Protein AF-A0A942YIG5-F1 (afdb_monomer_lite)

Organism: NCBI:txid2833580

Sequence (62 aa):
MSEKEPSLVFIQRKPGDDFTVLMDGKEVRGLRRITIHAEVGEVTTHEIEYLTGVTAEKKGSD

Foldseek 3Di:
DPPFPDQWDWDDPDPPDDIWIDGSNHTDPQWDDKDWDDDVPDDIDMDTDGDPPPPPDPPDDD

Radius of gyration: 14.78 Å; chains: 1; bounding box: 34×29×34 Å

pLDDT: mean 80.54, std 16.33, range [41.47, 95.19]

Secondary structure (DSSP, 8-state):
---PPPS-EEE-SSTTSPPEEEETTEE--SEEEEEEE--TTS--EEEEEE-TT---------

Structure (mmCIF, N/CA/C/O backbone):
data_AF-A0A942YIG5-F1
#
_entry.id   AF-A0A942YIG5-F1
#
loop_
_atom_site.group_PDB
_atom_site.id
_atom_site.type_symbol
_atom_site.label_atom_id
_atom_site.label_alt_id
_atom_site.label_comp_id
_atom_site.label_asym_id
_atom_site.label_entity_id
_atom_site.label_seq_id
_atom_site.pdbx_PDB_ins_code
_atom_site.Cartn_x
_atom_site.Cartn_y
_atom_site.Cartn_z
_atom_site.occupancy
_atom_site.B_iso_or_equiv
_atom_site.auth_seq_id
_atom_site.auth_comp_id
_atom_site.auth_asym_id
_atom_site.auth_atom_id
_atom_site.pdbx_PDB_model_num
ATOM 1 N N . MET A 1 1 ? -9.152 23.560 -8.284 1.00 43.81 1 MET A N 1
ATOM 2 C CA . MET A 1 1 ? -9.562 22.341 -7.560 1.00 43.81 1 MET A CA 1
ATOM 3 C C . MET A 1 1 ? -8.317 21.857 -6.851 1.00 43.81 1 MET A C 1
ATOM 5 O O . MET A 1 1 ? -7.321 21.693 -7.538 1.00 43.81 1 MET A O 1
ATOM 9 N N . SER A 1 2 ? -8.307 21.767 -5.518 1.00 55.66 2 SER A N 1
ATOM 10 C CA . SER A 1 2 ? -7.176 21.129 -4.831 1.00 55.66 2 SER A CA 1
ATOM 11 C C . SER A 1 2 ? -7.120 19.701 -5.349 1.00 55.66 2 SER A C 1
ATOM 13 O O . SER A 1 2 ? -8.104 18.978 -5.186 1.00 55.66 2 SER A O 1
ATOM 15 N N . GLU A 1 3 ? -6.045 19.323 -6.035 1.00 68.31 3 GLU A N 1
ATOM 16 C CA . GLU A 1 3 ? -5.814 17.921 -6.367 1.00 68.31 3 GLU A CA 1
ATOM 17 C C . GLU A 1 3 ? -5.801 17.172 -5.037 1.00 68.31 3 GLU A C 1
ATOM 19 O O . GLU A 1 3 ? -4.968 17.430 -4.170 1.00 68.31 3 GLU A O 1
ATOM 24 N N . LYS A 1 4 ? -6.831 16.357 -4.804 1.00 76.00 4 LYS A N 1
ATOM 25 C CA . LYS A 1 4 ? -6.873 15.502 -3.627 1.00 76.00 4 LYS A CA 1
ATOM 26 C C . LYS A 1 4 ? -5.721 14.522 -3.797 1.00 76.00 4 LYS A C 1
ATOM 28 O O . LYS A 1 4 ? -5.647 13.862 -4.834 1.00 76.00 4 LYS A O 1
ATOM 33 N N . GLU A 1 5 ? -4.814 14.483 -2.827 1.00 82.06 5 GLU A N 1
ATOM 34 C CA . GLU A 1 5 ? -3.668 13.583 -2.891 1.00 82.06 5 GLU A CA 1
ATOM 35 C C . GLU A 1 5 ? -4.147 12.140 -3.116 1.00 82.06 5 GLU A C 1
ATOM 37 O O . GLU A 1 5 ? -5.208 11.759 -2.600 1.00 82.06 5 GLU A O 1
ATOM 42 N N . PRO A 1 6 ? -3.418 11.334 -3.909 1.00 84.62 6 PRO A N 1
ATOM 43 C CA . PRO A 1 6 ? -3.791 9.947 -4.120 1.00 84.62 6 PRO A CA 1
ATOM 44 C C . PRO A 1 6 ? -3.860 9.204 -2.784 1.00 84.62 6 PRO A C 1
ATOM 46 O O . PRO A 1 6 ? -2.962 9.327 -1.950 1.00 84.62 6 PRO A O 1
ATOM 49 N N . SER A 1 7 ? -4.904 8.396 -2.602 1.00 85.56 7 SER A N 1
ATOM 50 C CA . SER A 1 7 ? -5.127 7.680 -1.341 1.00 85.56 7 SER A CA 1
ATOM 51 C C . SER A 1 7 ? -4.031 6.660 -1.018 1.00 85.56 7 SER A C 1
ATOM 53 O O . SER A 1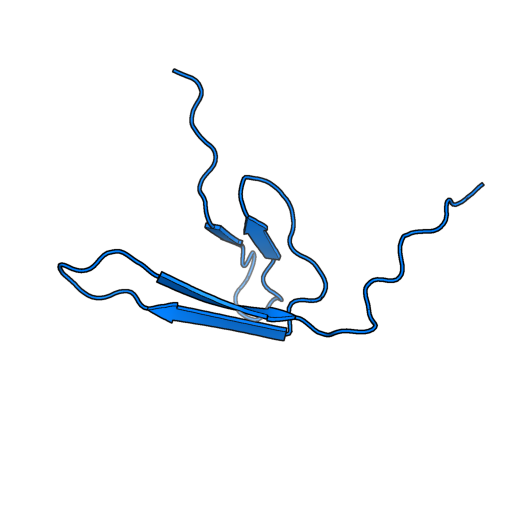 7 ? -3.783 6.388 0.151 1.00 85.56 7 SER A O 1
ATOM 55 N N . LEU A 1 8 ? -3.350 6.116 -2.033 1.00 87.06 8 LEU A N 1
ATOM 56 C CA . LEU A 1 8 ? -2.231 5.192 -1.859 1.00 87.06 8 LEU A CA 1
ATOM 57 C C . LEU A 1 8 ? -1.248 5.314 -3.034 1.00 87.06 8 LEU A C 1
ATOM 59 O O . LEU A 1 8 ? -1.660 5.254 -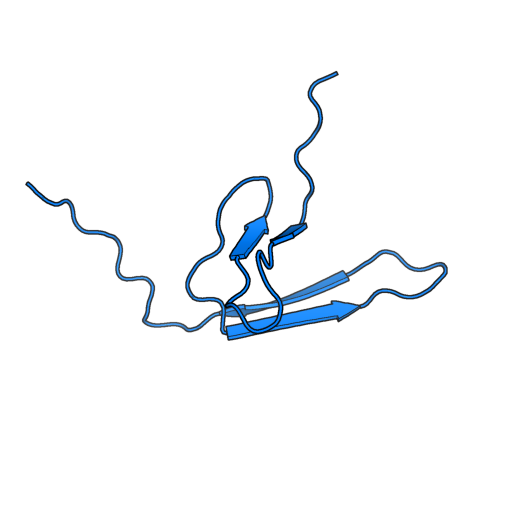4.193 1.00 87.06 8 LEU A O 1
ATOM 63 N N . VAL A 1 9 ? 0.046 5.465 -2.744 1.00 90.44 9 VAL A N 1
ATOM 64 C CA . VAL A 1 9 ? 1.123 5.554 -3.746 1.00 90.44 9 VAL A CA 1
ATOM 65 C C . VAL A 1 9 ? 2.252 4.598 -3.390 1.00 90.44 9 VAL A C 1
ATOM 67 O O . VAL A 1 9 ? 2.750 4.617 -2.266 1.00 90.44 9 VAL A O 1
ATOM 70 N N . PHE A 1 10 ? 2.700 3.820 -4.375 1.00 89.19 10 PHE A N 1
ATOM 71 C CA . PHE A 1 10 ? 3.891 2.978 -4.285 1.00 89.19 10 PHE A CA 1
ATOM 72 C C . PHE A 1 10 ? 5.006 3.584 -5.121 1.00 89.19 10 PHE A C 1
ATOM 74 O O . PHE A 1 10 ? 4.836 3.833 -6.314 1.00 89.19 10 PHE A O 1
ATOM 81 N N . ILE A 1 11 ? 6.155 3.808 -4.496 1.00 91.00 11 ILE A N 1
ATOM 82 C CA . ILE A 1 11 ? 7.322 4.381 -5.154 1.00 91.00 11 ILE A CA 1
ATOM 83 C C . ILE A 1 11 ? 8.459 3.375 -5.051 1.00 91.00 11 ILE A C 1
ATOM 85 O O . ILE A 1 11 ? 9.047 3.211 -3.986 1.00 91.00 11 ILE A O 1
ATOM 89 N N . GLN A 1 12 ? 8.798 2.744 -6.174 1.00 90.19 12 GLN A N 1
ATOM 90 C CA . GLN A 1 12 ? 10.039 1.995 -6.339 1.00 90.19 12 GLN A CA 1
ATOM 91 C C . GLN A 1 12 ? 10.901 2.734 -7.363 1.00 90.19 12 GLN A C 1
ATOM 93 O O . GLN A 1 12 ? 10.523 2.875 -8.524 1.00 90.19 12 GLN A O 1
ATOM 98 N N . ARG A 1 13 ? 12.048 3.264 -6.928 1.00 89.38 13 ARG A N 1
ATOM 99 C CA . ARG A 1 13 ? 12.889 4.118 -7.786 1.00 89.38 13 ARG A CA 1
ATOM 100 C C . ARG A 1 13 ? 13.720 3.316 -8.783 1.00 89.38 13 ARG A C 1
ATOM 102 O O . ARG A 1 13 ? 14.029 3.832 -9.855 1.00 89.38 13 ARG A O 1
ATOM 109 N N . LYS A 1 14 ? 14.090 2.084 -8.430 1.00 92.06 14 LYS A N 1
ATOM 110 C CA . LYS A 1 14 ? 14.835 1.158 -9.285 1.00 92.06 14 LYS A CA 1
ATOM 111 C C . LYS A 1 14 ? 14.357 -0.275 -9.051 1.00 92.06 14 LYS A C 1
ATOM 113 O O . LYS A 1 14 ? 13.968 -0.598 -7.929 1.00 92.06 14 LYS A O 1
ATOM 118 N N . PRO A 1 15 ? 14.410 -1.148 -10.069 1.00 89.31 15 PRO A N 1
ATOM 119 C CA . PRO A 1 15 ? 14.124 -2.563 -9.877 1.00 89.31 15 PRO A CA 1
ATOM 120 C C . PRO A 1 15 ? 15.008 -3.161 -8.776 1.00 89.31 15 PRO A C 1
ATOM 122 O O . PRO A 1 15 ? 16.229 -3.038 -8.835 1.00 89.31 15 PRO A O 1
ATOM 125 N N . GLY A 1 16 ? 14.385 -3.803 -7.787 1.00 85.62 16 GLY A N 1
ATOM 126 C CA . GLY A 1 16 ? 15.080 -4.437 -6.663 1.00 85.62 16 GLY A CA 1
ATOM 127 C C . GLY A 1 16 ? 15.343 -3.532 -5.454 1.00 85.62 16 GLY A C 1
ATOM 128 O O . GLY A 1 16 ? 15.763 -4.055 -4.427 1.00 85.62 16 GLY A O 1
ATOM 129 N N . ASP A 1 17 ? 15.063 -2.226 -5.539 1.00 87.00 17 ASP A N 1
ATOM 130 C CA . ASP A 1 17 ? 15.084 -1.337 -4.370 1.00 87.00 17 ASP A CA 1
ATOM 131 C C . ASP A 1 17 ? 13.848 -1.559 -3.485 1.00 87.00 17 ASP A C 1
ATOM 133 O O . ASP A 1 17 ? 12.784 -1.983 -3.963 1.00 87.00 17 ASP A O 1
ATOM 137 N N . ASP A 1 18 ? 13.978 -1.169 -2.216 1.00 85.00 18 ASP A N 1
ATOM 138 C CA . ASP A 1 18 ? 12.856 -1.017 -1.294 1.00 85.00 18 ASP A CA 1
ATOM 139 C C . ASP A 1 18 ? 11.818 -0.035 -1.858 1.00 85.00 18 ASP A C 1
ATOM 141 O O . ASP A 1 18 ? 12.142 0.974 -2.497 1.00 85.00 18 ASP A O 1
ATOM 145 N N . PHE A 1 19 ? 10.545 -0.318 -1.598 1.00 86.38 19 PHE A N 1
ATOM 146 C CA . PHE A 1 19 ? 9.451 0.566 -1.977 1.00 86.38 19 PHE A CA 1
ATOM 147 C C . PHE A 1 19 ? 9.087 1.504 -0.821 1.00 86.38 19 PHE A C 1
ATOM 149 O O . PHE A 1 19 ? 9.022 1.107 0.341 1.00 86.38 19 PHE A O 1
ATOM 156 N N . THR A 1 20 ? 8.810 2.766 -1.144 1.00 89.88 20 THR A N 1
ATOM 157 C CA . THR A 1 20 ? 8.170 3.716 -0.226 1.00 89.88 20 THR A CA 1
ATOM 158 C C . THR A 1 20 ? 6.669 3.714 -0.474 1.00 89.88 20 THR A C 1
ATOM 160 O O . THR A 1 20 ? 6.232 3.737 -1.627 1.00 89.88 20 THR A O 1
ATOM 163 N N . VAL A 1 21 ? 5.882 3.716 0.600 1.00 90.44 21 VAL A N 1
ATOM 164 C CA . VAL A 1 21 ? 4.421 3.810 0.531 1.00 90.44 21 VAL A CA 1
ATOM 165 C C . VAL A 1 21 ? 3.985 5.156 1.081 1.00 90.44 21 VAL A C 1
ATOM 167 O O . VAL A 1 21 ? 4.390 5.526 2.184 1.00 90.44 21 VAL A O 1
ATOM 170 N N . LEU A 1 22 ? 3.151 5.870 0.327 1.00 91.56 22 LEU A N 1
ATOM 171 C CA . LEU A 1 22 ? 2.467 7.072 0.799 1.00 91.56 22 LEU A CA 1
ATOM 172 C C . LEU A 1 22 ? 0.965 6.801 0.908 1.00 91.56 22 LEU A C 1
ATOM 174 O O . LEU A 1 22 ? 0.385 6.236 -0.016 1.00 91.56 22 LEU 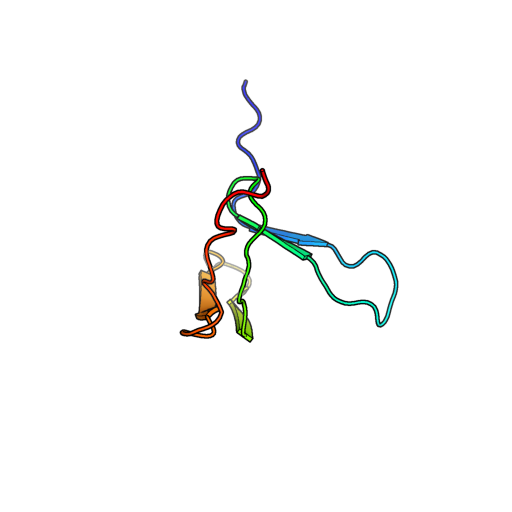A O 1
ATOM 178 N N . MET A 1 23 ? 0.340 7.240 1.999 1.00 87.88 23 MET A N 1
ATOM 179 C CA . MET A 1 23 ? -1.116 7.297 2.158 1.00 87.88 23 MET A CA 1
ATOM 180 C C . MET A 1 23 ? -1.525 8.732 2.449 1.00 87.88 23 MET A C 1
ATOM 182 O O . MET A 1 23 ? -0.987 9.333 3.380 1.00 87.88 23 MET A O 1
ATOM 186 N N . ASP A 1 24 ? -2.438 9.275 1.639 1.00 89.44 24 ASP A N 1
ATOM 187 C CA . ASP A 1 24 ? -2.869 10.679 1.715 1.00 89.44 24 ASP A CA 1
ATOM 188 C C . ASP A 1 24 ? -1.658 11.631 1.858 1.00 89.44 24 ASP A C 1
ATOM 190 O O . ASP A 1 24 ? -1.535 12.383 2.828 1.00 89.44 24 ASP A O 1
ATOM 194 N N . GLY A 1 25 ? -0.679 11.446 0.960 1.00 89.19 25 GLY A N 1
ATOM 195 C CA . GLY A 1 25 ? 0.576 12.210 0.888 1.00 89.19 25 GLY A CA 1
ATOM 196 C C . GLY A 1 25 ? 1.609 11.951 1.987 1.00 89.19 25 GLY A C 1
ATOM 197 O O . GLY A 1 25 ? 2.710 12.501 1.926 1.00 89.19 25 GLY A O 1
ATOM 198 N N . LYS A 1 26 ? 1.321 11.101 2.978 1.00 89.31 26 LYS A N 1
ATOM 199 C CA . LYS A 1 26 ? 2.222 10.835 4.111 1.00 89.31 26 LYS A CA 1
ATOM 200 C C . LYS A 1 26 ? 2.918 9.490 3.988 1.00 89.31 26 LYS A C 1
ATOM 202 O O . LYS A 1 26 ? 2.284 8.475 3.719 1.00 89.31 26 LYS A O 1
ATOM 207 N N . GLU A 1 27 ? 4.222 9.481 4.248 1.00 90.50 27 GLU A N 1
ATOM 208 C CA . GLU A 1 27 ? 5.022 8.256 4.288 1.00 90.50 27 GLU A CA 1
ATOM 209 C C . GLU A 1 27 ? 4.542 7.317 5.398 1.00 90.50 27 GLU A C 1
ATOM 211 O O . GLU A 1 27 ? 4.469 7.688 6.573 1.00 90.50 27 GLU A O 1
ATOM 216 N N . VAL A 1 28 ? 4.247 6.079 5.012 1.00 88.25 28 VAL A N 1
ATOM 217 C CA . VAL A 1 28 ? 3.828 5.011 5.914 1.00 88.25 28 VAL A CA 1
ATOM 218 C C . VAL A 1 28 ? 5.062 4.265 6.409 1.00 88.25 28 VAL A C 1
ATOM 220 O O . VAL A 1 28 ? 5.858 3.765 5.615 1.00 88.25 28 VAL A O 1
ATOM 223 N N . ARG A 1 29 ? 5.217 4.159 7.732 1.00 87.00 29 ARG A N 1
ATOM 224 C CA . ARG A 1 29 ? 6.354 3.488 8.382 1.00 87.00 29 ARG A CA 1
ATOM 225 C C . ARG A 1 29 ? 5.926 2.246 9.143 1.00 87.00 29 ARG A C 1
ATOM 227 O O . ARG A 1 29 ? 4.773 2.117 9.540 1.00 87.00 29 ARG A O 1
ATOM 234 N N . GLY A 1 30 ? 6.882 1.345 9.374 1.00 87.25 30 GLY A N 1
ATOM 235 C CA . GLY A 1 30 ? 6.639 0.102 10.114 1.00 87.25 30 GLY A CA 1
ATOM 236 C C . GLY A 1 30 ? 5.746 -0.880 9.356 1.00 87.25 30 GLY A C 1
ATOM 237 O O . GLY A 1 30 ? 5.122 -1.741 9.966 1.00 87.25 30 GLY A O 1
ATOM 238 N N . LEU A 1 31 ? 5.662 -0.738 8.035 1.00 87.00 31 LEU A N 1
ATOM 239 C CA . LEU A 1 31 ? 4.869 -1.602 7.183 1.00 87.00 31 LEU A CA 1
ATOM 240 C C . LEU A 1 31 ? 5.536 -2.974 7.048 1.00 87.00 31 LEU A C 1
ATOM 242 O O . LEU A 1 31 ? 6.716 -3.064 6.717 1.00 87.00 31 LEU A O 1
ATOM 246 N N . ARG A 1 32 ? 4.777 -4.039 7.299 1.00 87.38 32 ARG A N 1
ATOM 247 C CA . ARG A 1 32 ? 5.218 -5.426 7.115 1.00 87.38 32 ARG A CA 1
ATOM 248 C C . ARG A 1 32 ? 4.812 -5.962 5.753 1.00 87.38 32 ARG A C 1
ATOM 250 O O . ARG A 1 32 ? 5.606 -6.615 5.083 1.00 87.38 32 ARG A O 1
ATOM 257 N N . ARG A 1 33 ? 3.556 -5.722 5.376 1.00 89.12 33 ARG A N 1
ATOM 258 C CA . ARG A 1 33 ? 2.942 -6.267 4.166 1.00 89.12 33 ARG A CA 1
ATOM 259 C C . ARG A 1 33 ? 1.780 -5.384 3.725 1.00 89.12 33 ARG A C 1
ATOM 261 O O . ARG A 1 33 ? 1.038 -4.886 4.566 1.00 89.12 33 ARG A O 1
ATOM 268 N N . ILE A 1 34 ? 1.605 -5.244 2.412 1.00 88.25 34 ILE A N 1
ATOM 269 C CA . ILE A 1 34 ? 0.354 -4.773 1.809 1.00 88.25 34 ILE A CA 1
ATOM 270 C C . ILE A 1 34 ? -0.150 -5.841 0.847 1.00 88.25 34 ILE A C 1
ATOM 272 O O . ILE A 1 34 ? 0.629 -6.379 0.059 1.00 88.25 34 ILE A O 1
ATOM 276 N N . THR A 1 35 ? -1.448 -6.111 0.894 1.00 91.38 35 THR A N 1
ATOM 277 C CA . THR A 1 35 ? -2.159 -6.870 -0.138 1.00 91.38 35 THR A CA 1
ATOM 278 C C . THR A 1 35 ? -3.119 -5.915 -0.837 1.00 91.38 35 THR A C 1
ATOM 280 O O . THR A 1 35 ? -3.902 -5.247 -0.169 1.00 91.38 35 THR A O 1
ATOM 283 N N . ILE A 1 36 ? -3.043 -5.819 -2.166 1.00 90.62 36 ILE A N 1
ATOM 284 C CA . ILE A 1 36 ? -3.957 -5.001 -2.973 1.00 90.62 36 ILE A CA 1
ATOM 285 C C . ILE A 1 36 ? -4.912 -5.941 -3.696 1.00 90.62 36 ILE A C 1
ATOM 287 O O . ILE A 1 36 ? -4.469 -6.840 -4.410 1.00 90.62 36 ILE A O 1
ATOM 291 N N . HIS A 1 37 ? -6.205 -5.693 -3.543 1.00 92.50 37 HIS A N 1
ATOM 292 C CA . HIS A 1 37 ? -7.258 -6.365 -4.288 1.00 92.50 37 HIS A CA 1
ATOM 293 C C . HIS A 1 37 ? -7.751 -5.403 -5.366 1.00 92.50 37 HIS A C 1
ATOM 295 O O . HIS A 1 37 ? -8.347 -4.364 -5.067 1.00 92.50 37 HIS A O 1
ATOM 301 N N . ALA A 1 38 ? -7.427 -5.717 -6.618 1.00 91.69 38 ALA A N 1
ATOM 302 C CA . ALA A 1 38 ? -7.771 -4.905 -7.776 1.00 91.69 38 ALA A CA 1
ATOM 303 C C . ALA A 1 38 ? -8.321 -5.811 -8.880 1.00 91.69 38 ALA A C 1
ATOM 305 O O . ALA A 1 38 ? -7.564 -6.503 -9.562 1.00 91.69 38 ALA A O 1
ATOM 306 N N . GLU A 1 39 ? -9.640 -5.792 -9.044 1.00 95.19 39 GLU A N 1
ATOM 307 C CA . GLU A 1 39 ? -10.363 -6.595 -10.028 1.00 95.19 39 GLU A CA 1
ATOM 308 C C . GLU A 1 39 ? -11.176 -5.691 -10.961 1.00 95.19 39 GLU A C 1
ATOM 310 O O . GLU A 1 39 ? -11.619 -4.601 -10.588 1.00 95.19 39 GLU A O 1
ATOM 315 N N . VAL A 1 40 ? -11.350 -6.117 -12.216 1.00 94.38 40 VAL A N 1
ATOM 316 C CA . VAL A 1 40 ? -12.109 -5.338 -13.203 1.00 94.38 40 VAL A CA 1
ATOM 317 C C . VAL A 1 40 ? -13.577 -5.288 -12.783 1.00 94.38 40 VAL A C 1
ATOM 319 O O . VAL A 1 40 ? -14.241 -6.317 -12.731 1.00 94.38 40 VAL A O 1
ATOM 322 N N . GLY A 1 41 ? -14.092 -4.080 -12.548 1.00 94.06 41 GLY A N 1
ATOM 323 C CA . GLY A 1 41 ? -15.480 -3.860 -12.131 1.00 94.06 41 GLY A CA 1
ATOM 324 C C . GLY A 1 41 ? -15.678 -3.753 -10.618 1.00 94.06 41 GLY A C 1
ATOM 325 O O . GLY A 1 41 ? -16.802 -3.501 -10.189 1.00 94.06 41 GLY A O 1
ATOM 326 N N . GLU A 1 42 ? -14.611 -3.870 -9.824 1.00 92.69 42 GLU A N 1
ATOM 327 C CA . GLU A 1 42 ? -14.663 -3.722 -8.369 1.00 92.69 42 GLU A CA 1
ATOM 328 C C . GLU A 1 42 ? -13.951 -2.457 -7.881 1.00 92.69 42 GLU A C 1
ATOM 330 O O . GLU A 1 42 ? -13.081 -1.891 -8.548 1.00 92.69 42 GLU A O 1
ATOM 335 N N . VAL A 1 43 ? -14.331 -1.996 -6.686 1.00 89.00 43 VAL A N 1
ATOM 336 C CA . VAL A 1 43 ? -13.598 -0.931 -5.995 1.00 89.00 43 VAL A CA 1
ATOM 337 C C . VAL A 1 43 ? -12.300 -1.521 -5.462 1.00 89.00 43 VAL A C 1
ATOM 339 O O . VAL A 1 43 ? -12.324 -2.497 -4.717 1.00 89.00 43 VAL A O 1
ATOM 342 N N . THR A 1 44 ? -11.171 -0.897 -5.791 1.00 90.31 44 THR A N 1
ATOM 343 C CA . THR A 1 44 ? -9.872 -1.299 -5.250 1.00 90.31 44 THR A CA 1
ATOM 344 C C . THR A 1 44 ? -9.885 -1.241 -3.725 1.00 90.31 44 THR A C 1
ATOM 346 O O . THR A 1 44 ? -10.127 -0.184 -3.137 1.00 90.31 44 THR A O 1
ATOM 349 N N . THR A 1 45 ? -9.559 -2.359 -3.083 1.00 91.31 45 THR A N 1
ATOM 350 C CA . THR A 1 45 ? -9.347 -2.435 -1.634 1.00 91.31 45 THR A CA 1
ATOM 351 C C . THR A 1 45 ? -7.920 -2.874 -1.338 1.00 91.31 45 THR A C 1
ATOM 353 O O . THR A 1 45 ? -7.200 -3.371 -2.208 1.00 91.31 45 THR A O 1
ATOM 356 N N . HIS A 1 46 ? -7.462 -2.632 -0.116 1.00 88.88 46 HIS A N 1
ATOM 357 C CA . HIS A 1 46 ? -6.148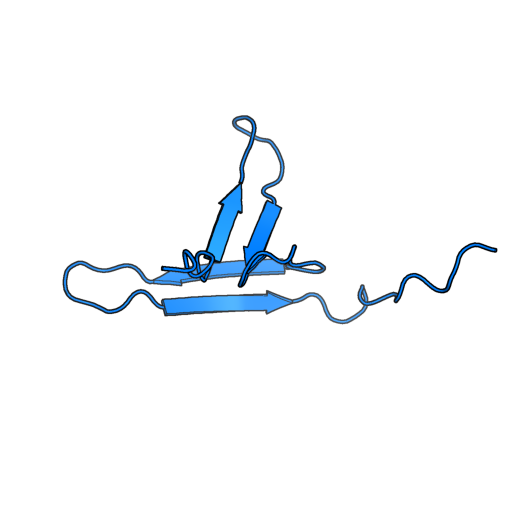 -3.078 0.314 1.00 88.88 46 HIS A CA 1
ATOM 358 C C . HIS A 1 46 ? -6.133 -3.371 1.810 1.00 88.88 46 HIS A C 1
ATOM 360 O O . HIS A 1 46 ? -6.829 -2.727 2.593 1.00 88.88 46 HIS A O 1
ATOM 366 N N . GLU A 1 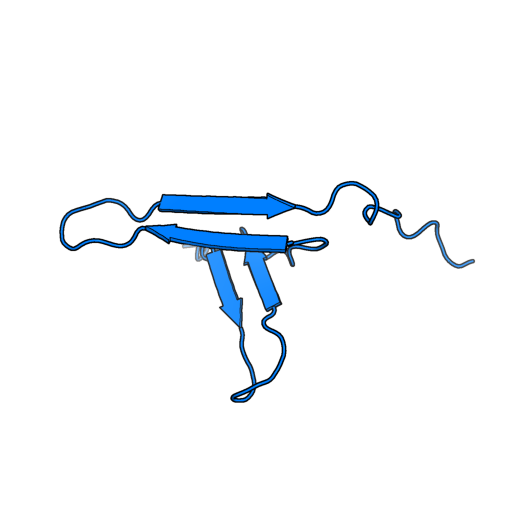47 ? -5.297 -4.327 2.190 1.00 91.12 47 GLU A N 1
ATOM 367 C CA . GLU A 1 47 ? -5.013 -4.683 3.575 1.00 91.12 47 GLU A CA 1
ATOM 368 C C . GLU A 1 47 ? -3.572 -4.303 3.901 1.00 91.12 47 GLU A C 1
ATOM 370 O O . GLU A 1 47 ? -2.661 -4.594 3.121 1.00 91.12 47 GLU A O 1
ATOM 375 N N . ILE A 1 48 ? -3.359 -3.665 5.056 1.00 87.50 48 ILE A N 1
ATOM 376 C CA . ILE A 1 48 ? -2.028 -3.267 5.524 1.00 87.50 48 ILE A CA 1
ATOM 377 C C . ILE A 1 48 ? -1.723 -3.947 6.855 1.00 87.50 48 ILE A C 1
ATOM 379 O O . ILE A 1 48 ? -2.427 -3.747 7.843 1.00 87.50 48 ILE A O 1
ATOM 383 N N . GLU A 1 49 ? -0.631 -4.705 6.887 1.00 90.12 49 GLU A N 1
ATOM 384 C CA . GLU A 1 49 ? -0.071 -5.291 8.101 1.00 90.12 49 GLU A CA 1
ATOM 385 C C . GLU A 1 49 ? 1.097 -4.426 8.589 1.00 90.12 49 GLU A C 1
ATOM 387 O O . GLU A 1 49 ? 2.038 -4.145 7.838 1.00 90.12 49 GLU A O 1
ATOM 392 N N . TYR A 1 50 ? 1.057 -4.029 9.860 1.00 86.94 50 TYR A N 1
ATOM 393 C CA . TYR A 1 50 ? 2.102 -3.237 10.510 1.00 86.94 50 TYR A CA 1
ATOM 394 C C . TYR A 1 50 ? 2.904 -4.088 11.498 1.00 86.94 50 TYR A C 1
ATOM 396 O O . TYR A 1 50 ? 2.359 -4.945 12.192 1.00 86.94 50 TYR A O 1
ATOM 404 N N . LEU A 1 51 ? 4.202 -3.812 11.615 1.00 85.88 51 LEU A N 1
ATOM 405 C CA . LEU A 1 51 ? 5.038 -4.311 12.703 1.00 85.88 51 LEU A CA 1
ATOM 406 C C . LEU A 1 51 ? 4.755 -3.503 13.974 1.00 85.88 51 LEU A C 1
ATOM 408 O O . LEU A 1 51 ? 5.163 -2.346 14.098 1.00 85.88 51 LEU A O 1
ATOM 412 N N . THR A 1 52 ? 4.106 -4.117 14.958 1.00 72.06 52 THR A N 1
ATOM 413 C CA . THR A 1 52 ? 3.959 -3.515 16.288 1.00 72.06 52 THR A CA 1
ATOM 414 C C . THR A 1 52 ? 5.277 -3.640 17.058 1.00 72.06 52 THR A C 1
ATOM 416 O O . THR A 1 52 ? 5.763 -4.750 17.263 1.00 72.06 52 THR A O 1
ATOM 419 N N . GLY A 1 53 ? 5.864 -2.508 17.468 1.00 62.41 53 GLY A N 1
ATOM 420 C CA . GLY A 1 53 ? 7.139 -2.445 18.208 1.00 62.41 53 GLY A CA 1
ATOM 421 C C . GLY A 1 53 ? 8.221 -1.553 17.581 1.00 62.41 53 GLY A C 1
ATOM 422 O O . GLY A 1 53 ? 9.216 -1.263 18.235 1.00 62.41 53 GLY A O 1
ATOM 423 N N . VAL A 1 54 ? 8.018 -1.076 16.345 1.00 54.44 54 VAL A N 1
ATOM 424 C CA . VAL A 1 54 ? 8.930 -0.145 15.637 1.00 54.44 54 VAL A CA 1
ATOM 425 C C . VAL A 1 54 ? 8.347 1.272 15.542 1.00 54.44 54 VAL A C 1
ATOM 427 O O . VAL A 1 54 ? 8.930 2.162 14.929 1.00 54.44 54 VAL A O 1
ATOM 430 N N . THR A 1 55 ? 7.226 1.540 16.215 1.00 50.38 55 THR A N 1
ATOM 431 C CA . THR A 1 55 ? 6.790 2.907 16.525 1.00 50.38 55 THR A CA 1
ATOM 432 C C . THR A 1 55 ? 7.628 3.453 17.683 1.00 50.38 55 THR A C 1
ATOM 434 O O . THR A 1 55 ? 7.101 3.879 18.707 1.00 50.38 55 THR A O 1
ATOM 437 N N . ALA A 1 56 ? 8.957 3.408 17.552 1.00 45.19 56 ALA A N 1
ATOM 438 C CA . ALA A 1 56 ? 9.789 4.340 18.282 1.00 45.19 56 ALA A CA 1
ATOM 439 C C . ALA A 1 56 ? 9.499 5.700 17.652 1.00 45.19 56 ALA A C 1
ATOM 441 O O . ALA A 1 56 ? 9.989 6.030 16.569 1.00 45.19 56 ALA A O 1
ATOM 442 N N . GLU A 1 57 ? 8.625 6.458 18.309 1.00 47.47 57 GLU A N 1
ATOM 443 C CA . GLU A 1 57 ? 8.595 7.902 18.172 1.00 47.47 57 GLU A CA 1
ATOM 444 C C . GLU A 1 57 ? 10.049 8.381 18.115 1.00 47.47 57 GLU A C 1
ATOM 446 O O . GLU A 1 57 ? 10.862 8.010 18.970 1.00 47.47 57 GLU A O 1
ATOM 451 N N . LYS A 1 58 ? 10.402 9.178 17.101 1.00 45.22 58 LYS A N 1
ATOM 452 C CA . LYS A 1 58 ? 11.590 10.024 17.196 1.00 45.22 58 LYS A CA 1
ATOM 453 C C . LYS A 1 58 ? 11.378 10.899 18.435 1.00 45.22 58 LYS A C 1
ATOM 455 O O . LYS A 1 58 ? 10.770 11.961 18.340 1.00 45.22 58 LYS A O 1
ATOM 460 N N . LYS A 1 59 ? 11.843 10.444 19.601 1.00 46.41 59 LYS A N 1
ATOM 461 C CA . LYS A 1 59 ? 12.148 11.335 20.715 1.00 46.41 59 LYS A CA 1
ATOM 462 C C . LYS A 1 59 ? 13.139 12.348 20.162 1.00 46.41 59 LYS A C 1
ATOM 464 O O . LYS A 1 59 ? 14.082 11.958 19.471 1.00 46.41 59 LYS A O 1
ATOM 469 N N . GLY A 1 60 ? 12.8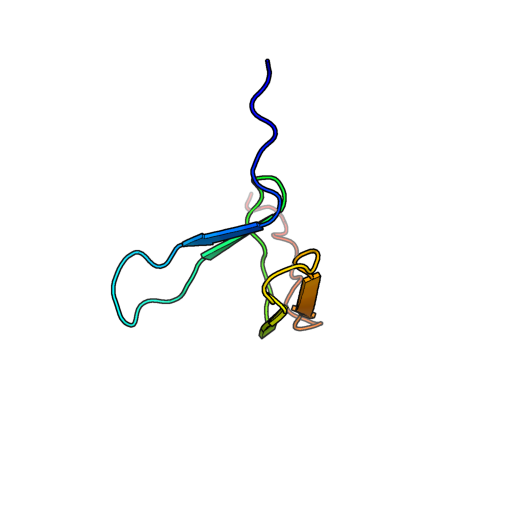26 13.623 20.379 1.00 48.84 60 GLY A N 1
ATOM 470 C CA . GLY A 1 60 ? 13.576 14.752 19.851 1.00 48.84 60 GLY A CA 1
ATOM 471 C C . GLY A 1 60 ? 15.079 14.548 20.002 1.00 48.84 60 GLY A C 1
ATOM 472 O O . GLY A 1 60 ? 15.559 14.124 21.050 1.00 48.84 60 GLY A O 1
ATOM 473 N N . SER A 1 61 ? 15.798 14.809 18.921 1.00 44.75 61 SER A N 1
ATOM 474 C CA . SER A 1 61 ? 17.196 15.198 19.005 1.00 44.75 61 SER A CA 1
ATOM 475 C C . SER A 1 61 ? 17.228 16.663 19.441 1.00 44.75 61 SER A C 1
ATOM 477 O O . SER A 1 61 ? 16.525 17.465 18.820 1.00 44.75 61 SER A O 1
ATOM 479 N N . ASP A 1 62 ? 17.981 16.920 20.514 1.00 41.47 62 ASP A N 1
ATOM 480 C CA . ASP A 1 62 ? 18.372 18.226 21.076 1.00 41.47 62 ASP A CA 1
ATOM 481 C C . ASP A 1 62 ? 18.581 19.345 20.043 1.00 41.47 62 ASP A C 1
ATOM 483 O O . ASP A 1 62 ? 19.139 19.062 18.953 1.00 41.47 62 ASP A O 1
#